Protein AF-A0A3S1CWE9-F1 (afdb_monomer_lite)

Sequence (110 aa):
VSGAIGQLQPVISPGYGFTAIIVAFLGRLNPLGIVAAGLVLALTYLGGEAVQSALGISDKVARVFQGMLLFFVLGCDTLIHYRIRVIGLALTKPEGAAKLEAAPKLKEAR

Secondary structure (DSSP, 8-state):
----TT---S-S-SSHHHHHHHHHHHTTT-HHHHHHHHHHHHHHHHHHHHHHHHHT--THHHHHHHHHHHHHHHHHHHHHHS------------TTGGGSS---------

pLDDT: mean 73.62, std 13.57, range [45.06, 92.31]

Foldseek 3Di:
DDDPPPPPVVCPDPCVVLVQVLLCLQQVNDPVSSVVSNVVSVVVLVVVVVVCVVVVHDPVVSVVVSVVSSVVSVVVVCVVPVPPPPPPPPPPDPPPDPPPPPPDDPDDDD

Radius of gyration: 31.88 Å; chains: 1; bounding box: 70×70×86 Å

Structure (mmCIF, N/CA/C/O backbone):
data_AF-A0A3S1CWE9-F1
#
_entry.id   AF-A0A3S1CWE9-F1
#
loop_
_atom_site.group_PDB
_atom_site.id
_atom_site.type_symbol
_atom_site.label_atom_id
_atom_site.label_alt_id
_atom_site.label_comp_id
_atom_site.label_asym_id
_atom_site.label_entity_id
_atom_site.label_seq_id
_atom_site.pdbx_PDB_ins_code
_atom_site.Cartn_x
_atom_site.Cartn_y
_atom_site.Cartn_z
_atom_site.occupancy
_atom_site.B_iso_or_equiv
_atom_site.auth_seq_id
_atom_site.auth_comp_id
_atom_site.auth_asym_id
_atom_site.auth_atom_id
_atom_site.pdbx_PDB_model_num
ATOM 1 N N . VAL A 1 1 ? 30.079 -23.255 -17.851 1.00 46.94 1 VAL A N 1
ATOM 2 C CA . VAL A 1 1 ? 30.514 -21.949 -17.303 1.00 46.94 1 VAL A CA 1
ATOM 3 C C . VAL A 1 1 ? 29.906 -21.791 -15.918 1.00 46.94 1 VAL A C 1
ATOM 5 O O . VAL A 1 1 ? 28.749 -22.136 -15.734 1.00 46.94 1 VAL A O 1
ATOM 8 N N . SER A 1 2 ? 30.740 -21.424 -14.950 1.00 45.06 2 SER A N 1
ATOM 9 C CA . SER A 1 2 ? 30.506 -21.480 -13.504 1.00 45.06 2 SER A CA 1
ATOM 10 C C . SER A 1 2 ? 29.316 -20.617 -13.060 1.00 45.06 2 SER A C 1
ATOM 12 O O . SER A 1 2 ? 29.413 -19.393 -13.053 1.00 45.06 2 SER A O 1
ATOM 14 N N . GLY A 1 3 ? 28.186 -21.236 -12.708 1.00 56.16 3 GLY A N 1
ATOM 15 C CA . GLY A 1 3 ? 27.138 -20.563 -11.941 1.00 56.16 3 GLY A CA 1
ATOM 16 C C . GLY A 1 3 ? 27.606 -20.470 -10.494 1.00 56.16 3 GLY A C 1
ATOM 17 O O . GLY A 1 3 ? 27.900 -21.498 -9.892 1.00 56.16 3 GLY A O 1
ATOM 18 N N . ALA A 1 4 ? 27.739 -19.259 -9.955 1.00 55.72 4 ALA A N 1
ATOM 19 C CA . ALA A 1 4 ? 28.199 -19.023 -8.590 1.00 55.72 4 ALA A CA 1
ATOM 20 C C . ALA A 1 4 ? 27.189 -19.568 -7.562 1.00 55.72 4 ALA A C 1
ATOM 22 O O . ALA A 1 4 ? 26.319 -18.857 -7.063 1.00 55.72 4 ALA A O 1
ATOM 23 N N . ILE A 1 5 ? 27.319 -20.854 -7.248 1.00 56.72 5 ILE A N 1
ATOM 24 C CA . ILE A 1 5 ? 26.701 -21.516 -6.103 1.00 56.72 5 ILE A CA 1
ATOM 25 C C . ILE A 1 5 ? 27.365 -20.912 -4.857 1.00 56.72 5 ILE A C 1
ATOM 27 O O . ILE A 1 5 ? 28.540 -21.167 -4.607 1.00 56.72 5 ILE A O 1
ATOM 31 N N . GLY A 1 6 ? 26.652 -20.060 -4.114 1.00 53.38 6 GLY A N 1
ATOM 32 C CA . GLY A 1 6 ? 27.146 -19.510 -2.840 1.00 53.38 6 GLY A CA 1
ATOM 33 C C . GLY A 1 6 ? 26.954 -18.011 -2.610 1.00 53.38 6 GLY A C 1
ATOM 34 O O . GLY A 1 6 ? 27.235 -17.537 -1.513 1.00 53.38 6 GLY A O 1
ATOM 35 N N . GLN A 1 7 ? 26.434 -17.245 -3.572 1.00 56.66 7 GLN A N 1
ATOM 36 C CA . GLN A 1 7 ? 25.875 -15.935 -3.240 1.00 56.66 7 GLN A CA 1
ATOM 37 C C . GLN A 1 7 ? 24.456 -16.164 -2.718 1.00 56.66 7 GLN A C 1
ATOM 39 O O . GLN A 1 7 ? 23.504 -16.224 -3.493 1.00 56.66 7 GLN A O 1
ATOM 44 N N . LEU A 1 8 ? 24.310 -16.302 -1.395 1.00 56.22 8 LEU A N 1
ATOM 45 C CA . LEU A 1 8 ? 23.090 -15.843 -0.733 1.00 56.22 8 LEU A CA 1
ATOM 46 C C . LEU A 1 8 ? 22.892 -14.423 -1.250 1.00 56.22 8 LEU A C 1
ATOM 48 O O . LEU A 1 8 ? 23.633 -13.539 -0.837 1.00 56.22 8 LEU A O 1
ATOM 52 N N . GLN A 1 9 ? 21.995 -14.211 -2.213 1.00 56.44 9 GLN A N 1
ATOM 53 C CA . GLN A 1 9 ? 21.577 -12.868 -2.581 1.00 56.44 9 GLN A CA 1
ATOM 54 C C . GLN A 1 9 ? 20.990 -12.311 -1.276 1.00 56.44 9 GLN A C 1
ATOM 56 O O . GLN A 1 9 ? 19.919 -12.766 -0.872 1.00 56.44 9 GLN A O 1
ATOM 61 N N . PRO A 1 10 ? 21.698 -11.435 -0.529 1.00 59.69 10 PRO A N 1
ATOM 62 C CA . PRO A 1 10 ? 21.375 -11.180 0.881 1.00 59.69 10 PRO A CA 1
ATOM 63 C C . PRO A 1 10 ? 20.051 -10.424 1.042 1.00 59.69 10 PRO A C 1
ATOM 65 O O . PRO A 1 10 ? 19.590 -10.162 2.148 1.00 59.69 10 PRO A O 1
ATOM 68 N N . VAL A 1 11 ? 19.442 -10.046 -0.078 1.00 58.81 11 VAL A N 1
ATOM 69 C CA . VAL A 1 11 ? 18.161 -9.374 -0.179 1.00 58.81 11 VAL A CA 1
ATOM 70 C C . VAL A 1 11 ? 17.129 -10.412 -0.605 1.00 58.81 11 VAL A C 1
ATOM 72 O O . VAL A 1 11 ? 16.839 -10.598 -1.780 1.00 58.81 11 VAL A O 1
ATOM 75 N N . ILE A 1 12 ? 16.546 -11.083 0.387 1.00 61.59 12 ILE A N 1
ATOM 76 C CA . ILE A 1 12 ? 15.380 -11.964 0.206 1.00 61.59 12 ILE A CA 1
ATOM 77 C C . ILE A 1 12 ? 14.128 -11.169 -0.214 1.00 61.59 12 ILE A C 1
ATOM 79 O O . ILE A 1 12 ? 13.130 -11.740 -0.644 1.00 61.59 12 ILE A O 1
ATOM 83 N N . SER A 1 13 ? 14.150 -9.834 -0.139 1.00 58.28 13 SER A N 1
ATOM 84 C CA . SER A 1 13 ? 13.044 -8.995 -0.607 1.00 58.28 13 SER A CA 1
ATOM 85 C C . SER A 1 13 ? 13.507 -7.574 -0.932 1.00 58.28 13 SER A C 1
ATOM 87 O O . SER A 1 13 ? 13.657 -6.767 -0.013 1.00 58.28 13 SER A O 1
ATOM 89 N N . PRO A 1 14 ? 13.699 -7.214 -2.214 1.00 65.31 14 PRO A N 1
ATOM 90 C CA . PRO A 1 14 ? 14.010 -5.847 -2.626 1.00 65.31 14 PRO A CA 1
ATOM 91 C C . PRO A 1 14 ? 12.758 -4.948 -2.546 1.00 65.31 14 PRO A C 1
ATOM 93 O O . PRO A 1 14 ? 12.309 -4.399 -3.541 1.00 65.31 14 PRO A O 1
ATOM 96 N N . GLY A 1 15 ? 12.165 -4.805 -1.354 1.00 72.06 15 GLY A N 1
ATOM 97 C CA . GLY A 1 15 ? 11.032 -3.900 -1.102 1.00 72.06 15 GLY A CA 1
ATOM 98 C C . GLY A 1 15 ? 9.655 -4.556 -0.941 1.00 72.06 15 GLY A C 1
ATOM 99 O O . GLY A 1 15 ? 8.730 -3.876 -0.506 1.00 72.06 15 GLY A O 1
ATOM 100 N N . TYR A 1 16 ? 9.512 -5.869 -1.169 1.00 79.56 16 TYR A N 1
ATOM 101 C CA . TYR A 1 16 ? 8.225 -6.573 -0.999 1.00 79.56 16 TYR A CA 1
ATOM 102 C C . TYR A 1 16 ? 7.637 -6.468 0.416 1.00 79.56 16 TYR A C 1
ATOM 104 O O . TYR A 1 16 ? 6.419 -6.405 0.568 1.00 79.56 16 TYR A O 1
ATOM 112 N N . GLY A 1 17 ? 8.482 -6.391 1.452 1.00 83.44 17 GLY A N 1
ATOM 113 C CA . GLY A 1 17 ? 8.026 -6.219 2.835 1.00 83.44 17 GLY A CA 1
ATOM 114 C C . GLY A 1 17 ? 7.275 -4.903 3.061 1.00 83.44 17 GLY A C 1
ATOM 115 O O . GLY A 1 17 ? 6.264 -4.886 3.753 1.00 83.44 17 GLY A O 1
ATOM 116 N N . PHE A 1 18 ? 7.710 -3.812 2.422 1.00 82.88 18 PHE A N 1
ATOM 117 C CA . PHE A 1 18 ? 7.021 -2.524 2.520 1.00 82.88 18 PHE A CA 1
ATOM 118 C C . PHE A 1 18 ? 5.649 -2.573 1.837 1.00 82.88 18 PHE A C 1
ATOM 120 O O . PHE A 1 18 ? 4.646 -2.155 2.413 1.00 82.88 18 PHE A O 1
ATOM 127 N N . THR A 1 19 ? 5.588 -3.180 0.650 1.00 86.88 19 THR A N 1
ATOM 128 C CA . THR A 1 19 ? 4.333 -3.455 -0.060 1.00 86.88 19 THR A CA 1
ATOM 129 C C . THR A 1 19 ? 3.365 -4.272 0.798 1.00 86.88 19 THR A C 1
ATOM 131 O O . THR A 1 19 ? 2.181 -3.950 0.873 1.00 86.88 19 THR A O 1
ATOM 134 N N . ALA A 1 20 ? 3.866 -5.308 1.479 1.00 88.12 20 ALA A N 1
ATOM 135 C CA . ALA A 1 20 ? 3.055 -6.202 2.301 1.00 88.12 20 ALA A CA 1
ATOM 136 C C . ALA A 1 20 ? 2.383 -5.482 3.480 1.00 88.12 20 ALA A C 1
ATOM 138 O O . ALA A 1 20 ? 1.238 -5.791 3.804 1.00 88.12 20 ALA A O 1
ATOM 139 N N . ILE A 1 21 ? 3.047 -4.485 4.077 1.00 88.06 21 ILE A N 1
ATOM 140 C CA . ILE A 1 21 ? 2.467 -3.658 5.147 1.00 88.06 21 ILE A CA 1
ATOM 141 C C . ILE A 1 21 ? 1.230 -2.907 4.631 1.00 88.06 21 ILE A C 1
ATOM 143 O O . ILE A 1 21 ? 0.192 -2.907 5.292 1.00 88.06 21 ILE A O 1
ATOM 147 N N . ILE A 1 22 ? 1.306 -2.324 3.429 1.00 87.50 22 ILE A N 1
ATOM 148 C CA . ILE A 1 22 ? 0.183 -1.601 2.806 1.00 87.50 22 ILE A CA 1
ATOM 149 C C . ILE A 1 22 ? -1.010 -2.537 2.598 1.00 87.50 22 ILE A C 1
ATOM 151 O O . ILE A 1 22 ? -2.129 -2.209 2.990 1.00 87.50 22 ILE A O 1
ATOM 155 N N . VAL A 1 23 ? -0.769 -3.717 2.016 1.00 89.06 23 VAL A N 1
ATOM 156 C CA . VAL A 1 23 ? -1.823 -4.714 1.766 1.00 89.06 23 VAL A CA 1
ATOM 157 C C . VAL A 1 23 ? -2.455 -5.192 3.074 1.00 89.06 23 VAL A C 1
ATOM 159 O O . VAL A 1 23 ? -3.674 -5.345 3.140 1.00 89.06 23 VAL A O 1
ATOM 162 N N . ALA A 1 24 ? -1.656 -5.405 4.122 1.00 88.56 24 ALA A N 1
ATOM 163 C CA . ALA A 1 24 ? -2.145 -5.861 5.420 1.00 88.56 24 ALA A CA 1
ATOM 164 C C . ALA A 1 24 ? -3.094 -4.845 6.077 1.00 88.56 24 ALA A C 1
ATOM 166 O O . ALA A 1 24 ? -4.155 -5.236 6.574 1.00 88.56 24 ALA A O 1
ATOM 167 N N . PHE A 1 25 ? -2.748 -3.552 6.034 1.00 85.38 25 PHE A N 1
ATOM 168 C CA . PHE A 1 25 ? -3.618 -2.481 6.528 1.00 85.38 25 PHE A CA 1
ATOM 169 C C . PHE A 1 25 ? -4.882 -2.340 5.679 1.00 85.38 25 PHE A C 1
ATOM 171 O O . PHE A 1 25 ? -5.986 -2.314 6.219 1.00 85.38 25 PHE A O 1
ATOM 178 N N . LEU A 1 26 ? -4.743 -2.345 4.352 1.00 84.25 26 LEU A N 1
ATOM 179 C CA . LEU A 1 26 ? -5.878 -2.228 3.437 1.00 84.25 26 LEU A CA 1
ATOM 180 C C . LEU A 1 26 ? -6.859 -3.413 3.558 1.00 84.25 26 LEU A C 1
ATOM 182 O O . LEU A 1 26 ? -8.071 -3.237 3.464 1.00 84.25 26 LEU A O 1
ATOM 186 N N . GLY A 1 27 ? -6.349 -4.622 3.811 1.00 84.25 27 GLY A N 1
ATOM 187 C CA . GLY A 1 27 ? -7.138 -5.844 3.985 1.00 84.25 27 GLY A CA 1
ATOM 188 C C . GLY A 1 27 ? -7.765 -6.034 5.374 1.00 84.25 27 GLY A C 1
ATOM 189 O O . GLY A 1 27 ? -8.495 -7.009 5.568 1.00 84.25 27 GLY A O 1
ATOM 190 N N . ARG A 1 28 ? -7.500 -5.141 6.343 1.00 82.25 28 ARG A N 1
ATOM 191 C CA . ARG A 1 28 ? -8.007 -5.199 7.734 1.00 82.25 28 ARG A CA 1
ATOM 192 C C . ARG A 1 28 ? -7.829 -6.569 8.420 1.00 82.25 28 ARG A C 1
ATOM 194 O O . ARG A 1 28 ? -8.749 -7.059 9.070 1.00 82.25 28 ARG A O 1
ATOM 201 N N . LEU A 1 29 ? -6.668 -7.212 8.247 1.00 78.88 29 LEU A N 1
ATOM 202 C CA . LEU A 1 29 ? -6.347 -8.567 8.751 1.00 78.88 29 LEU A CA 1
ATOM 203 C C . LEU A 1 29 ? -7.268 -9.716 8.273 1.00 78.88 29 LEU A C 1
ATOM 205 O O . LEU A 1 29 ? -7.135 -10.842 8.752 1.00 78.88 29 LEU A O 1
ATOM 209 N N . ASN A 1 30 ? -8.174 -9.491 7.318 1.00 83.19 30 ASN A N 1
ATOM 210 C CA . ASN A 1 30 ? -9.020 -10.556 6.782 1.00 83.19 30 ASN A CA 1
ATOM 211 C C . ASN A 1 30 ? -8.365 -11.180 5.533 1.00 83.19 30 ASN A C 1
ATOM 213 O O . ASN A 1 30 ? -8.068 -10.438 4.592 1.00 83.19 30 ASN A O 1
ATOM 217 N N . PRO A 1 31 ? -8.170 -12.513 5.459 1.00 84.38 31 PRO A N 1
ATOM 218 C CA . PRO A 1 31 ? -7.509 -13.157 4.320 1.00 84.38 31 PRO A CA 1
ATOM 219 C C . PRO A 1 31 ? -8.188 -12.860 2.978 1.00 84.38 31 PRO A C 1
ATOM 221 O O . PRO A 1 31 ? -7.498 -12.623 1.990 1.00 84.38 31 PRO A O 1
ATOM 224 N N . LEU A 1 32 ? -9.524 -12.789 2.932 1.00 88.44 32 LEU A N 1
ATOM 225 C CA . LEU A 1 32 ? -10.242 -12.457 1.695 1.00 88.44 32 LEU A CA 1
ATOM 226 C C . LEU A 1 32 ? -9.990 -10.999 1.267 1.00 88.44 32 LEU A C 1
ATOM 228 O O . LEU A 1 32 ? -9.825 -10.703 0.085 1.00 88.44 32 LEU A O 1
ATOM 232 N N . GLY A 1 33 ? -9.922 -10.095 2.250 1.00 86.12 33 GLY A N 1
ATOM 233 C CA . GLY A 1 33 ? -9.622 -8.680 2.041 1.00 86.12 33 GLY A CA 1
ATOM 234 C C . GLY A 1 33 ? -8.188 -8.454 1.567 1.00 86.12 33 GLY A C 1
ATOM 235 O O . GLY A 1 33 ? -7.971 -7.641 0.678 1.00 86.12 33 GLY A O 1
ATOM 236 N N . ILE A 1 34 ? -7.226 -9.215 2.097 1.00 90.00 34 ILE A N 1
ATOM 237 C CA . ILE A 1 34 ? -5.810 -9.176 1.699 1.00 90.00 34 ILE A CA 1
ATOM 238 C C . ILE A 1 34 ? -5.639 -9.543 0.222 1.00 90.00 34 ILE A C 1
ATOM 240 O O . ILE A 1 34 ? -4.878 -8.879 -0.478 1.00 90.00 34 ILE A O 1
ATOM 244 N N . VAL A 1 35 ? -6.360 -10.552 -0.279 1.00 92.00 35 VAL A N 1
ATOM 245 C CA . VAL A 1 35 ? -6.287 -10.943 -1.699 1.00 92.00 35 VAL A CA 1
ATOM 246 C C . VAL A 1 35 ? -6.802 -9.822 -2.603 1.00 92.00 35 VAL A C 1
ATOM 248 O O . VAL A 1 35 ? -6.124 -9.439 -3.556 1.00 92.00 35 VAL A O 1
ATOM 251 N N . ALA A 1 36 ? -7.967 -9.250 -2.285 1.00 90.69 36 ALA A N 1
ATOM 252 C CA . ALA A 1 36 ? -8.530 -8.138 -3.050 1.00 90.69 36 ALA A CA 1
ATOM 253 C C . ALA A 1 36 ? -7.637 -6.884 -2.987 1.00 90.69 36 ALA A C 1
ATOM 255 O O . ALA A 1 36 ? -7.343 -6.275 -4.015 1.00 90.69 36 ALA A O 1
ATOM 256 N N . ALA A 1 37 ? -7.153 -6.534 -1.793 1.00 89.25 37 ALA A N 1
ATOM 257 C CA . ALA A 1 37 ? -6.231 -5.426 -1.565 1.00 89.25 37 ALA A CA 1
ATOM 258 C C . ALA A 1 37 ? -4.912 -5.608 -2.331 1.00 89.25 37 ALA A C 1
ATOM 260 O O . ALA A 1 37 ? -4.419 -4.663 -2.945 1.00 89.25 37 ALA A O 1
ATOM 261 N N . GLY A 1 38 ? -4.363 -6.825 -2.339 1.00 90.94 38 GLY A N 1
ATOM 262 C CA . GLY A 1 38 ? -3.154 -7.170 -3.081 1.00 90.94 38 GLY A CA 1
ATOM 263 C C . GLY A 1 38 ? -3.336 -7.013 -4.588 1.00 90.94 38 GLY A C 1
ATOM 264 O O . GLY A 1 38 ? -2.450 -6.482 -5.248 1.00 90.94 38 GLY A O 1
ATOM 265 N N . LEU A 1 39 ? -4.502 -7.388 -5.121 1.00 92.31 39 LEU A N 1
ATOM 266 C CA . LEU A 1 39 ? -4.851 -7.193 -6.531 1.00 92.31 39 LEU A CA 1
ATOM 267 C C . LEU A 1 39 ? -4.901 -5.708 -6.913 1.00 92.31 39 LEU A C 1
ATOM 269 O O . LEU A 1 39 ? -4.260 -5.294 -7.878 1.00 92.31 39 LEU A O 1
ATOM 273 N N . VAL A 1 40 ? -5.619 -4.894 -6.136 1.00 89.50 40 VAL A N 1
ATOM 274 C CA . VAL A 1 40 ? -5.722 -3.444 -6.375 1.00 89.50 40 VAL A CA 1
ATOM 275 C C . VAL A 1 40 ? -4.349 -2.774 -6.287 1.00 89.50 40 VAL A C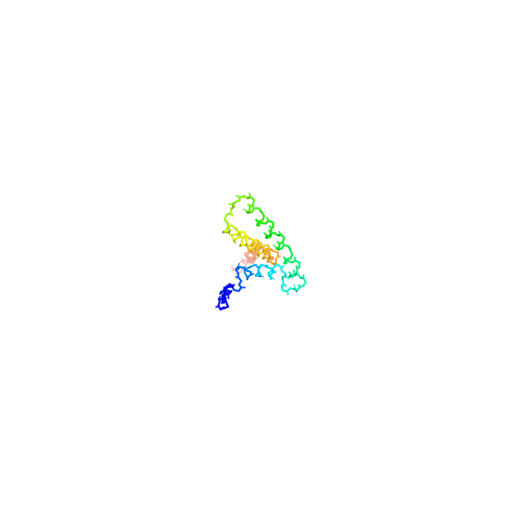 1
ATOM 277 O O . VAL A 1 40 ? -3.999 -1.943 -7.132 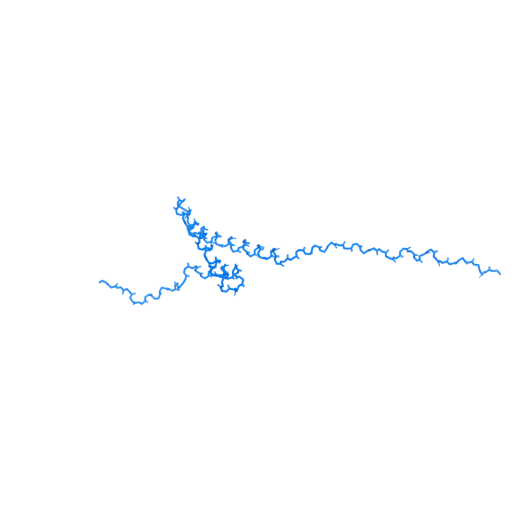1.00 89.50 40 VAL A O 1
ATOM 280 N N . LEU A 1 41 ? -3.547 -3.161 -5.293 1.00 89.69 41 LEU A N 1
ATOM 281 C CA . LEU A 1 41 ? -2.210 -2.614 -5.108 1.00 89.69 41 LEU A CA 1
ATOM 282 C C . LEU A 1 41 ? -1.264 -3.044 -6.236 1.00 89.69 41 LEU A C 1
ATOM 284 O O . LEU A 1 41 ? -0.516 -2.209 -6.731 1.00 89.69 41 LEU A O 1
ATOM 288 N N . ALA A 1 42 ? -1.324 -4.302 -6.683 1.00 89.12 42 ALA A N 1
ATOM 289 C CA . ALA A 1 42 ? -0.515 -4.806 -7.793 1.00 89.12 42 ALA A CA 1
ATOM 290 C C . ALA A 1 42 ? -0.834 -4.082 -9.108 1.00 89.12 42 ALA A C 1
ATOM 292 O O . ALA A 1 42 ? 0.084 -3.685 -9.821 1.00 89.12 42 ALA A O 1
ATOM 293 N N . LEU A 1 43 ? -2.119 -3.844 -9.397 1.00 89.94 43 LEU A N 1
ATOM 294 C CA . LEU A 1 43 ? -2.541 -3.071 -10.569 1.00 89.94 43 LEU A CA 1
ATOM 295 C C . LEU A 1 43 ? -2.032 -1.629 -10.507 1.00 89.94 43 LEU A C 1
ATOM 297 O O . LEU A 1 43 ? -1.497 -1.116 -11.487 1.00 89.94 43 LEU A O 1
ATOM 301 N N . THR A 1 44 ? -2.152 -0.990 -9.343 1.00 87.25 44 THR A N 1
ATOM 302 C CA . THR A 1 44 ? -1.654 0.377 -9.144 1.00 87.25 44 THR A CA 1
ATOM 303 C C . THR A 1 44 ? -0.133 0.447 -9.269 1.00 87.25 44 THR A C 1
ATOM 305 O O . THR A 1 44 ? 0.392 1.374 -9.879 1.00 87.25 44 THR A O 1
ATOM 308 N N . TYR A 1 45 ? 0.578 -0.538 -8.719 1.00 85.00 45 TYR A N 1
ATOM 309 C CA . TYR A 1 45 ? 2.034 -0.609 -8.768 1.00 85.00 45 TYR A CA 1
ATOM 310 C C . TYR A 1 45 ? 2.537 -0.802 -10.200 1.00 85.00 45 TYR A C 1
ATOM 312 O O . TYR A 1 45 ? 3.345 -0.004 -10.664 1.00 85.00 45 TYR A O 1
ATOM 320 N N . LEU A 1 46 ? 1.987 -1.778 -10.930 1.00 86.25 46 LEU A N 1
ATOM 321 C CA . LEU A 1 46 ? 2.364 -2.042 -12.318 1.00 86.25 46 LEU A CA 1
ATOM 322 C C . LEU A 1 46 ? 2.004 -0.866 -13.238 1.00 86.25 46 LEU A C 1
ATOM 324 O O . LEU A 1 46 ? 2.786 -0.503 -14.114 1.00 86.25 46 LEU A O 1
ATOM 328 N N . GLY A 1 47 ? 0.854 -0.221 -13.009 1.00 86.06 47 GLY A N 1
ATOM 329 C CA . GLY A 1 47 ? 0.487 1.017 -13.697 1.00 86.06 47 GLY A CA 1
ATOM 330 C C . GLY A 1 47 ? 1.461 2.162 -13.399 1.00 86.06 47 GLY A C 1
ATOM 331 O O . GLY A 1 47 ? 1.866 2.884 -14.306 1.00 86.06 47 GLY A O 1
ATOM 332 N N . GLY A 1 48 ? 1.894 2.297 -12.144 1.00 84.12 48 GLY A N 1
ATOM 333 C CA . GLY A 1 48 ? 2.894 3.279 -11.731 1.00 84.12 48 GLY A CA 1
ATOM 334 C C . GLY A 1 48 ? 4.275 3.020 -12.337 1.00 84.12 48 GLY A C 1
ATOM 335 O O . GLY A 1 48 ? 4.929 3.959 -12.781 1.00 84.12 48 GLY A O 1
ATOM 336 N N . GLU A 1 49 ? 4.737 1.770 -12.387 1.00 81.44 49 GLU A N 1
ATOM 337 C CA . GLU A 1 49 ? 5.991 1.390 -13.057 1.00 81.44 49 GLU A CA 1
ATOM 338 C C . GLU A 1 49 ? 5.922 1.623 -14.570 1.00 81.44 49 GLU A C 1
ATOM 340 O O . GLU A 1 49 ? 6.860 2.170 -15.149 1.00 81.44 49 GLU A O 1
ATOM 345 N N . ALA A 1 50 ? 4.790 1.309 -15.207 1.00 83.06 50 ALA A N 1
ATOM 346 C CA . ALA A 1 50 ? 4.580 1.585 -16.625 1.00 83.06 50 ALA A CA 1
ATOM 347 C C . ALA A 1 50 ? 4.695 3.089 -16.929 1.00 83.06 50 ALA A C 1
ATOM 349 O O . ALA A 1 50 ? 5.403 3.477 -17.857 1.00 83.06 50 ALA A O 1
ATOM 350 N N . VAL A 1 51 ? 4.088 3.946 -16.103 1.00 82.56 51 VAL A N 1
ATOM 351 C CA . VAL A 1 51 ? 4.197 5.410 -16.227 1.00 82.56 51 VAL A CA 1
ATOM 352 C C . VAL A 1 51 ? 5.635 5.887 -16.003 1.00 82.56 51 VAL A C 1
ATOM 354 O O . VAL A 1 51 ? 6.135 6.711 -16.767 1.00 82.56 51 VAL A O 1
ATOM 357 N N . GLN A 1 52 ? 6.330 5.347 -15.001 1.00 78.50 52 GLN A N 1
ATOM 358 C CA . GLN A 1 52 ? 7.725 5.704 -14.722 1.00 78.50 52 GLN A CA 1
ATOM 359 C C . GLN A 1 52 ? 8.665 5.312 -15.866 1.00 78.50 52 GLN A C 1
ATOM 361 O O . GLN A 1 52 ? 9.511 6.117 -16.252 1.00 78.50 52 GLN A O 1
ATOM 366 N N . SER A 1 53 ? 8.474 4.124 -16.448 1.00 80.00 53 SER A N 1
ATOM 367 C CA . SER A 1 53 ? 9.250 3.644 -17.596 1.00 80.00 53 SER A CA 1
ATOM 368 C C . SER A 1 53 ? 8.977 4.453 -18.868 1.00 80.00 53 SER A C 1
ATOM 370 O O . SER A 1 53 ? 9.913 4.779 -19.594 1.00 80.00 53 SER A O 1
ATOM 372 N N . ALA A 1 54 ? 7.724 4.861 -19.101 1.00 82.06 54 ALA A N 1
ATOM 373 C CA . ALA A 1 54 ? 7.339 5.673 -20.253 1.00 82.06 54 ALA A CA 1
ATOM 374 C C . ALA A 1 54 ? 7.888 7.109 -20.185 1.00 82.06 54 ALA A C 1
ATOM 376 O O . ALA A 1 54 ? 8.223 7.691 -21.213 1.00 82.06 54 ALA A O 1
ATOM 377 N N . LEU A 1 55 ? 7.993 7.680 -18.980 1.00 81.75 55 LEU A N 1
ATOM 378 C CA . LEU A 1 55 ? 8.525 9.028 -18.743 1.00 81.75 55 LEU A CA 1
ATOM 379 C C . LEU A 1 55 ? 10.039 9.046 -18.453 1.00 81.75 55 LEU A C 1
ATOM 381 O O . LEU A 1 55 ? 10.611 10.122 -18.288 1.00 81.75 55 LEU A O 1
ATOM 385 N N . GLY A 1 56 ? 10.695 7.882 -18.377 1.00 77.94 56 GLY A N 1
ATOM 386 C CA . GLY A 1 56 ? 12.130 7.764 -18.093 1.00 77.94 56 GLY A CA 1
ATOM 387 C C . GLY A 1 56 ? 12.536 8.228 -16.687 1.00 77.94 56 GLY A C 1
ATOM 388 O O . GLY A 1 56 ? 13.642 8.735 -16.497 1.00 77.94 56 GLY A O 1
ATOM 389 N N . ILE A 1 57 ? 11.643 8.107 -15.702 1.00 77.94 57 ILE A N 1
ATOM 390 C CA . ILE A 1 57 ? 11.845 8.613 -14.337 1.00 77.94 57 ILE A CA 1
ATOM 391 C C . ILE A 1 57 ? 12.519 7.540 -13.466 1.00 77.94 57 ILE A C 1
ATOM 393 O O . ILE A 1 57 ? 12.236 6.354 -13.590 1.00 77.94 57 ILE A O 1
ATOM 397 N N . SER A 1 58 ? 13.411 7.962 -12.563 1.00 77.88 58 SER A N 1
ATOM 398 C CA . SER A 1 58 ? 14.155 7.074 -11.654 1.00 77.88 58 SER A CA 1
ATOM 399 C C . SER A 1 58 ? 13.259 6.278 -10.692 1.00 77.88 58 SER A C 1
ATOM 401 O O . SER A 1 58 ? 12.326 6.829 -10.106 1.00 77.88 58 SER A O 1
ATOM 403 N N . ASP A 1 59 ? 13.666 5.038 -10.388 1.00 73.06 59 ASP A N 1
ATOM 404 C CA . ASP A 1 59 ? 13.024 4.099 -9.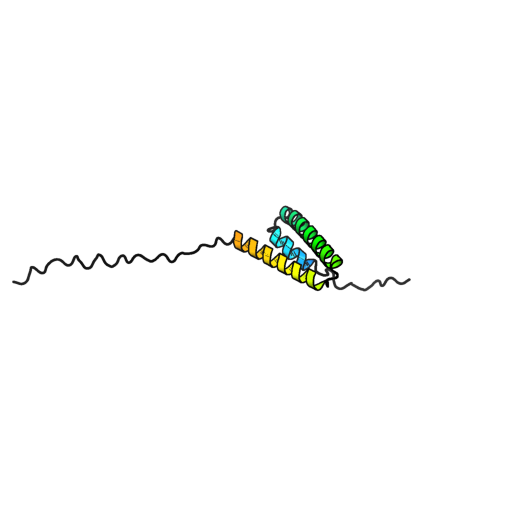446 1.00 73.06 59 ASP A CA 1
ATOM 405 C C . ASP A 1 59 ? 12.803 4.642 -8.026 1.00 73.06 59 ASP A C 1
ATOM 407 O O . ASP A 1 59 ? 12.032 4.094 -7.232 1.00 73.06 59 ASP A O 1
ATOM 411 N N . LYS A 1 60 ? 13.486 5.732 -7.655 1.00 81.06 60 LYS A N 1
ATOM 412 C CA . LYS A 1 60 ? 13.243 6.403 -6.371 1.00 81.06 60 LYS A CA 1
ATOM 413 C C . LYS A 1 60 ? 11.811 6.928 -6.274 1.00 81.06 60 LYS A C 1
ATOM 415 O O . LYS A 1 60 ? 11.246 6.928 -5.181 1.00 81.06 60 LYS A O 1
ATOM 420 N N . VAL A 1 61 ? 11.223 7.334 -7.398 1.00 80.00 61 VAL A N 1
ATOM 421 C CA . VAL A 1 61 ? 9.850 7.844 -7.454 1.00 80.00 61 VAL A CA 1
ATOM 422 C C . VAL A 1 61 ? 8.845 6.739 -7.139 1.00 80.00 61 VAL A C 1
ATOM 424 O O . VAL A 1 61 ? 7.904 6.999 -6.393 1.00 80.00 61 VAL A O 1
ATOM 427 N N . ALA A 1 62 ? 9.100 5.496 -7.561 1.00 77.75 62 ALA A N 1
ATOM 428 C CA . ALA A 1 62 ? 8.261 4.344 -7.232 1.00 77.75 62 ALA A CA 1
ATOM 429 C C . ALA A 1 62 ? 8.121 4.180 -5.718 1.00 77.75 62 ALA A C 1
ATOM 431 O O . ALA A 1 62 ? 7.014 4.042 -5.204 1.00 77.75 62 ALA A O 1
ATOM 432 N N . ARG A 1 63 ? 9.239 4.262 -4.983 1.00 79.31 63 ARG A N 1
ATOM 433 C CA . ARG A 1 63 ? 9.244 4.131 -3.516 1.00 79.31 63 ARG A CA 1
ATOM 434 C C . ARG A 1 63 ? 8.511 5.278 -2.827 1.00 79.31 63 ARG A C 1
ATOM 436 O O . ARG A 1 63 ? 7.791 5.043 -1.860 1.00 79.31 63 ARG A O 1
ATOM 443 N N . VAL A 1 64 ? 8.673 6.508 -3.319 1.00 85.56 64 VAL A N 1
ATOM 444 C CA . VAL A 1 64 ? 7.940 7.673 -2.794 1.00 85.56 64 VAL A CA 1
ATOM 445 C C . VAL A 1 64 ? 6.441 7.501 -3.022 1.00 85.56 64 VAL A C 1
ATOM 447 O O . VAL A 1 64 ? 5.662 7.676 -2.089 1.00 85.56 64 VAL A O 1
ATOM 450 N N . PHE A 1 65 ? 6.041 7.081 -4.223 1.00 83.50 65 PHE A N 1
ATOM 451 C CA . PHE A 1 65 ? 4.643 6.828 -4.561 1.00 83.50 65 PHE A CA 1
ATOM 452 C C . PHE A 1 65 ? 4.038 5.756 -3.656 1.00 83.50 65 PHE A C 1
ATOM 454 O O . PHE A 1 65 ? 2.951 5.933 -3.116 1.00 83.50 65 PHE A O 1
ATOM 461 N N . GLN A 1 66 ? 4.786 4.685 -3.404 1.00 85.88 66 GLN A N 1
ATOM 462 C CA . GLN A 1 66 ? 4.392 3.612 -2.502 1.00 85.88 66 GLN A CA 1
ATOM 463 C C . GLN A 1 66 ? 4.173 4.107 -1.059 1.00 85.88 66 GLN A C 1
ATOM 465 O O . GLN A 1 66 ? 3.209 3.709 -0.406 1.00 85.88 66 GLN A O 1
ATOM 470 N N . GLY A 1 67 ? 5.030 5.012 -0.571 1.00 88.00 67 GLY A N 1
ATOM 471 C CA . GLY A 1 67 ? 4.874 5.662 0.734 1.00 88.00 67 GLY A CA 1
ATOM 472 C C . GLY A 1 67 ? 3.692 6.626 0.807 1.00 88.00 67 GLY A C 1
ATOM 473 O O . GLY A 1 67 ? 2.964 6.632 1.798 1.00 88.00 67 GLY A O 1
ATOM 474 N N . MET A 1 68 ? 3.446 7.392 -0.257 1.00 88.75 68 MET A N 1
ATOM 475 C CA . MET A 1 68 ? 2.260 8.245 -0.362 1.00 88.75 68 MET A CA 1
ATOM 476 C C . MET A 1 68 ? 0.973 7.416 -0.359 1.00 88.75 68 MET A C 1
ATOM 478 O O . MET A 1 68 ? 0.001 7.799 0.287 1.00 88.75 68 MET A O 1
ATOM 482 N N . LEU A 1 69 ? 0.979 6.262 -1.029 1.00 87.19 69 LEU A N 1
ATOM 483 C CA . LEU A 1 69 ? -0.141 5.324 -1.064 1.00 87.19 69 LEU A CA 1
ATOM 484 C C . LEU A 1 69 ? -0.449 4.781 0.336 1.00 87.19 69 LEU A C 1
ATOM 486 O O . LEU A 1 69 ? -1.599 4.823 0.766 1.00 87.19 69 LEU A O 1
ATOM 490 N N . LEU A 1 70 ? 0.581 4.355 1.080 1.00 87.94 70 LEU A N 1
ATOM 491 C CA . LEU A 1 70 ? 0.447 3.964 2.487 1.00 87.94 70 LEU A CA 1
ATOM 492 C C . LEU A 1 70 ? -0.153 5.101 3.329 1.00 87.94 70 LEU A C 1
ATOM 494 O O . LEU A 1 70 ? -1.094 4.869 4.084 1.00 87.94 70 LEU A O 1
ATOM 498 N N . PHE A 1 71 ? 0.371 6.323 3.190 1.00 87.94 71 PHE A N 1
ATOM 499 C CA . PHE A 1 71 ? -0.103 7.488 3.937 1.00 87.94 71 PHE A CA 1
ATOM 500 C C . PHE A 1 71 ? -1.577 7.793 3.652 1.00 87.94 71 PHE A C 1
ATOM 502 O O . PHE A 1 71 ? -2.348 8.006 4.584 1.00 87.94 71 PHE A O 1
ATOM 509 N N . PHE A 1 72 ? -1.990 7.760 2.383 1.00 86.44 72 PHE A N 1
ATOM 510 C CA . PHE A 1 72 ? -3.387 7.947 1.996 1.00 86.44 72 PHE A CA 1
ATOM 511 C C . PHE A 1 72 ? -4.288 6.836 2.532 1.00 86.44 72 PHE A C 1
ATOM 513 O O . PHE A 1 72 ? -5.339 7.136 3.087 1.00 86.44 72 PHE A O 1
ATOM 520 N N . VAL A 1 73 ? -3.881 5.568 2.416 1.00 83.56 73 VAL A N 1
ATOM 521 C CA . VAL A 1 73 ? -4.668 4.430 2.915 1.00 83.56 73 VAL A CA 1
ATOM 522 C C . VAL A 1 73 ? -4.853 4.519 4.428 1.00 83.56 73 VAL A C 1
ATOM 524 O O . VAL A 1 73 ? -5.982 4.440 4.901 1.00 83.56 73 VAL A O 1
ATOM 527 N N . LEU A 1 74 ? -3.776 4.752 5.184 1.00 84.81 74 LEU A N 1
ATOM 528 C CA . LEU A 1 74 ? -3.845 4.934 6.637 1.00 84.81 74 LEU A CA 1
ATOM 529 C C . LEU A 1 74 ? -4.644 6.177 7.029 1.00 84.81 74 LEU A C 1
ATOM 531 O O . LEU A 1 74 ? -5.414 6.130 7.986 1.00 84.81 74 LEU A O 1
ATOM 535 N N . GLY A 1 75 ? -4.473 7.282 6.304 1.00 84.25 75 GLY A N 1
ATOM 536 C CA . GLY A 1 75 ? -5.209 8.520 6.532 1.00 84.25 75 GLY A CA 1
ATOM 537 C C . GLY A 1 75 ? -6.707 8.335 6.317 1.00 84.25 75 GLY A C 1
ATOM 538 O O . GLY A 1 75 ? -7.497 8.716 7.175 1.00 84.25 75 GLY A O 1
ATOM 539 N N . CYS A 1 76 ? -7.106 7.692 5.218 1.00 79.88 76 CYS A N 1
ATOM 540 C CA . CYS A 1 76 ? -8.497 7.350 4.943 1.00 79.88 76 CYS A CA 1
ATOM 541 C C . CYS A 1 76 ? -9.057 6.368 5.978 1.00 79.88 76 CYS A C 1
ATOM 543 O O . CYS A 1 76 ? -10.145 6.604 6.496 1.00 79.88 76 CYS A O 1
ATOM 545 N N . ASP A 1 77 ? -8.323 5.306 6.320 1.00 78.50 77 ASP A N 1
ATOM 546 C CA . ASP A 1 77 ? -8.764 4.320 7.313 1.00 78.50 77 ASP A CA 1
ATOM 547 C C . ASP A 1 77 ? -8.952 4.954 8.701 1.00 78.50 77 ASP A C 1
ATOM 549 O O . ASP A 1 77 ? -9.990 4.763 9.342 1.00 78.50 77 ASP A O 1
ATOM 553 N N . THR A 1 78 ? -8.008 5.810 9.107 1.00 75.12 78 THR A N 1
ATOM 554 C CA . THR A 1 78 ? -8.086 6.604 10.340 1.00 75.12 78 THR A CA 1
ATOM 555 C C . THR A 1 78 ? -9.261 7.571 10.291 1.00 75.12 78 THR A C 1
ATOM 557 O O . THR A 1 78 ? -10.026 7.632 11.240 1.00 75.12 78 THR A O 1
ATOM 560 N N . LEU A 1 79 ? -9.465 8.307 9.199 1.00 76.06 79 LEU A N 1
ATOM 561 C CA . LEU A 1 79 ? -10.542 9.296 9.095 1.00 76.06 79 LEU A CA 1
ATOM 562 C C . LEU A 1 79 ? -11.942 8.657 9.087 1.00 76.06 79 LEU A C 1
ATOM 564 O O . LEU A 1 79 ? -12.894 9.256 9.582 1.00 76.06 79 LEU A O 1
ATOM 568 N N . ILE A 1 80 ? -12.072 7.437 8.560 1.00 69.88 80 ILE A N 1
ATOM 569 C CA . ILE A 1 80 ? -13.335 6.686 8.535 1.00 69.88 80 ILE A CA 1
ATOM 570 C C . ILE A 1 80 ? -13.648 6.071 9.910 1.00 69.88 80 ILE A C 1
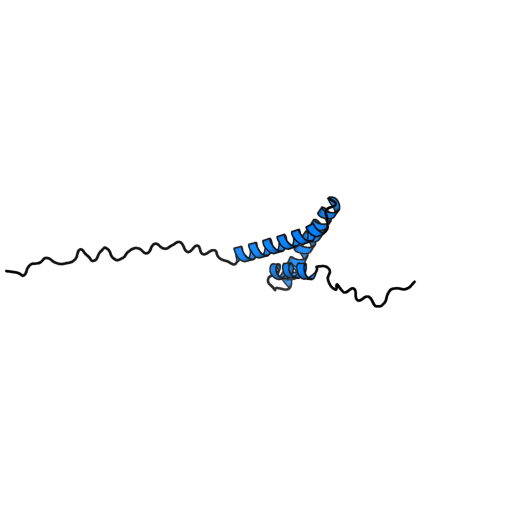ATOM 572 O O . ILE A 1 80 ? -14.793 6.141 10.363 1.00 69.88 80 ILE A O 1
ATOM 576 N N . HIS A 1 81 ? -12.660 5.477 10.590 1.00 66.69 81 HIS A N 1
ATOM 577 C CA . HIS A 1 81 ? -12.867 4.824 11.891 1.00 66.69 81 HIS A CA 1
ATOM 578 C C . HIS A 1 81 ? -12.838 5.804 13.069 1.00 66.69 81 HIS A C 1
ATOM 580 O O . HIS A 1 81 ? -13.542 5.612 14.065 1.00 66.69 81 HIS A O 1
ATOM 586 N N . TYR A 1 82 ? -12.067 6.884 12.964 1.00 66.88 82 TYR A N 1
ATOM 587 C CA . TYR A 1 82 ? -12.013 7.935 13.966 1.00 66.88 82 TYR A CA 1
ATOM 588 C C . TYR A 1 82 ? -13.207 8.866 13.758 1.00 66.88 82 TYR A C 1
ATOM 590 O O . TYR A 1 82 ? -13.134 9.863 13.042 1.00 66.88 82 TYR A O 1
ATOM 598 N N . ARG A 1 83 ? -14.349 8.533 14.380 1.00 57.94 83 ARG A N 1
ATOM 599 C CA . ARG A 1 83 ? -15.497 9.446 14.447 1.00 57.94 83 ARG A CA 1
ATOM 600 C C . ARG A 1 83 ? -15.027 10.753 15.065 1.00 57.94 83 ARG A C 1
ATOM 602 O O . ARG A 1 83 ? -14.860 10.821 16.281 1.00 57.94 83 ARG A O 1
ATOM 609 N N . ILE A 1 84 ? -14.839 11.773 14.227 1.00 60.69 84 ILE A N 1
ATOM 610 C CA . ILE A 1 84 ? -14.520 13.138 14.638 1.00 60.69 84 ILE A CA 1
ATOM 611 C C . ILE A 1 84 ? -15.690 13.631 15.495 1.00 60.69 84 ILE A C 1
ATOM 613 O O . ILE A 1 84 ? -16.662 14.206 15.008 1.00 60.69 84 ILE A O 1
ATOM 617 N N . ARG A 1 85 ? -15.642 13.341 16.797 1.00 59.31 85 ARG A N 1
ATOM 618 C CA . ARG A 1 85 ? -16.553 13.907 17.778 1.00 59.31 85 ARG A CA 1
ATOM 619 C C . ARG A 1 85 ? -16.020 15.304 18.037 1.00 59.31 85 ARG A C 1
ATOM 621 O O . ARG A 1 85 ? -15.167 15.498 18.895 1.00 59.31 85 ARG A O 1
ATOM 628 N N . VAL A 1 86 ? -16.498 16.265 17.249 1.00 61.12 86 VAL A N 1
ATOM 629 C CA . VAL A 1 86 ? -16.344 17.682 17.567 1.00 61.12 86 VAL A CA 1
ATOM 630 C C . VAL A 1 86 ? -17.093 17.874 18.881 1.00 61.12 86 VAL A C 1
ATOM 632 O O . VAL A 1 86 ? -18.320 17.957 18.901 1.00 61.12 86 VAL A O 1
ATOM 635 N N . ILE A 1 87 ? -16.376 17.818 20.003 1.00 62.22 87 ILE A N 1
ATOM 636 C CA . ILE A 1 87 ? -16.926 18.193 21.301 1.00 62.22 87 ILE A CA 1
ATOM 637 C C . ILE A 1 87 ? -17.057 19.709 21.217 1.00 62.22 87 ILE A C 1
ATOM 639 O O . ILE A 1 87 ? -16.146 20.451 21.571 1.00 62.22 87 ILE A O 1
ATOM 643 N N . GLY A 1 88 ? -18.167 20.159 20.626 1.00 54.53 88 GLY A N 1
ATOM 644 C CA . GLY A 1 88 ? -18.590 21.541 20.715 1.00 54.53 88 GLY A CA 1
ATOM 645 C C . GLY A 1 88 ? -18.601 21.878 22.192 1.00 54.53 88 GLY A C 1
ATOM 646 O O . GLY A 1 88 ? -19.242 21.171 22.970 1.00 54.53 88 GLY A O 1
ATOM 647 N N . LEU A 1 89 ? -17.806 22.880 22.558 1.00 61.94 89 LEU A N 1
ATOM 648 C CA . LEU A 1 89 ? -17.748 23.470 23.883 1.00 61.94 89 LEU A CA 1
ATOM 649 C C . LEU A 1 89 ? -19.189 23.752 24.309 1.00 61.94 89 LEU A C 1
ATOM 651 O O . LEU A 1 89 ? -19.783 24.750 23.904 1.00 61.94 89 LEU A O 1
ATOM 655 N N . ALA A 1 90 ? -19.778 22.817 25.051 1.00 58.88 90 ALA A N 1
ATOM 656 C CA . ALA A 1 90 ? -21.069 23.005 25.661 1.00 58.88 90 ALA A CA 1
ATOM 657 C C . ALA A 1 90 ? -20.846 24.139 26.652 1.00 58.88 90 ALA A C 1
ATOM 659 O O . ALA A 1 90 ? -20.235 23.945 27.701 1.00 58.88 90 ALA A O 1
ATOM 660 N N . LEU A 1 91 ? -21.240 25.346 26.248 1.00 65.94 91 LEU A N 1
ATOM 661 C CA . LEU A 1 91 ? -21.294 26.506 27.112 1.00 65.94 91 LEU A CA 1
ATOM 662 C C . LEU A 1 91 ? -22.183 26.105 28.281 1.00 65.94 91 LEU A C 1
ATOM 664 O O . LEU A 1 91 ? -23.406 26.041 28.148 1.00 65.94 91 LEU A O 1
ATOM 668 N N . THR A 1 92 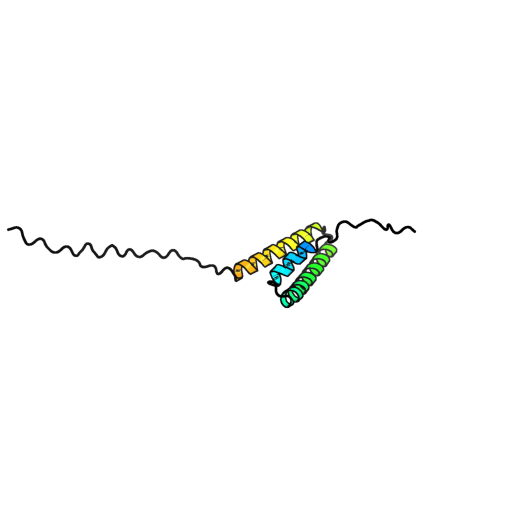? -21.548 25.752 29.397 1.00 59.78 92 THR A N 1
ATOM 669 C CA . THR A 1 92 ? -22.206 25.506 30.670 1.00 59.78 92 THR A CA 1
ATOM 670 C C . THR A 1 92 ? -23.078 26.717 30.950 1.00 59.78 92 THR A C 1
ATOM 672 O O . THR A 1 92 ? -22.586 27.806 31.245 1.00 59.78 92 THR A O 1
ATOM 675 N N . LYS A 1 93 ? -24.387 26.529 30.788 1.00 60.44 93 LYS A N 1
ATOM 676 C CA . LYS A 1 93 ? -25.401 27.503 31.163 1.00 60.44 93 LYS A CA 1
ATOM 677 C C . LYS A 1 93 ? -25.198 27.806 32.652 1.00 60.44 93 LYS A C 1
ATOM 679 O O . LYS A 1 93 ? -25.248 26.870 33.449 1.00 60.44 93 LYS A O 1
ATOM 684 N N . PRO A 1 94 ? -24.948 29.062 33.054 1.00 53.16 94 PRO A N 1
ATOM 685 C CA . PRO A 1 94 ? -24.775 29.380 34.460 1.00 53.16 94 PRO A CA 1
ATOM 686 C C . PRO A 1 94 ? -26.138 29.277 35.159 1.00 53.16 94 PRO A C 1
ATOM 688 O O . PRO A 1 94 ? -26.953 30.192 35.100 1.00 53.16 94 PRO A O 1
ATOM 691 N N . GLU A 1 95 ? -26.387 28.163 35.849 1.00 61.28 95 GLU A N 1
ATOM 692 C CA . GLU A 1 95 ? -27.530 27.946 36.759 1.00 61.28 95 GLU A CA 1
ATOM 693 C C . GLU A 1 95 ? -27.400 28.718 38.096 1.00 61.28 95 GLU A C 1
ATOM 695 O O . GLU A 1 95 ? -27.957 28.331 39.119 1.00 61.28 95 GLU A O 1
ATOM 700 N N . GLY A 1 96 ? -26.657 29.829 38.117 1.00 56.00 96 GLY A N 1
ATOM 701 C CA . GLY A 1 96 ? -26.339 30.566 39.346 1.00 56.00 96 GLY A CA 1
ATOM 702 C C . GLY A 1 96 ? -27.061 31.901 39.539 1.00 56.00 96 GLY A C 1
ATOM 703 O O . GLY A 1 96 ? -27.083 32.410 40.654 1.00 56.00 96 GLY A O 1
ATOM 704 N N . ALA A 1 97 ? -27.661 32.489 38.500 1.00 57.28 97 ALA A N 1
ATOM 705 C CA . ALA A 1 97 ? -28.141 33.875 38.586 1.00 57.28 97 ALA A CA 1
ATOM 706 C C . ALA A 1 97 ? -29.556 34.040 39.183 1.00 57.28 97 ALA A C 1
ATOM 708 O O . ALA A 1 97 ? -29.933 35.148 39.539 1.00 57.28 97 ALA A O 1
ATOM 709 N N . ALA A 1 98 ? -30.334 32.962 39.343 1.00 58.78 98 ALA A N 1
ATOM 710 C CA . ALA A 1 98 ? -31.746 33.047 39.751 1.00 58.78 98 ALA A CA 1
ATOM 711 C C . ALA A 1 98 ? -32.004 32.892 41.267 1.00 58.78 98 ALA A C 1
ATOM 713 O O . ALA A 1 98 ? -33.157 32.846 41.687 1.00 58.78 98 ALA A O 1
ATOM 714 N N . LYS A 1 99 ? -30.963 32.796 42.111 1.00 53.12 99 LYS A N 1
ATOM 715 C CA . LYS A 1 99 ? -31.123 32.641 43.575 1.00 53.12 99 LYS A CA 1
ATOM 716 C C . LYS A 1 99 ? -30.801 33.885 44.410 1.00 53.12 99 LYS A C 1
ATOM 718 O O . LYS A 1 99 ? -30.894 33.806 45.630 1.00 53.12 99 LYS A O 1
ATOM 723 N N . LEU A 1 100 ? -30.489 35.032 43.797 1.00 59.25 100 LEU A N 1
ATOM 724 C CA . LEU A 1 100 ? -30.259 36.279 44.547 1.00 59.25 100 LEU A CA 1
ATOM 725 C C . LEU A 1 100 ? -31.501 37.171 44.739 1.00 59.25 100 LEU A C 1
ATOM 727 O O . LEU A 1 100 ? -31.436 38.104 45.531 1.00 59.25 100 LEU A O 1
ATOM 731 N N . GLU A 1 101 ? -32.642 36.881 44.108 1.00 59.25 101 GLU A N 1
ATOM 732 C CA . GLU A 1 101 ? -33.854 37.721 44.234 1.00 59.25 101 GLU A CA 1
ATOM 733 C C . GLU A 1 101 ? -34.864 37.248 45.297 1.00 59.25 101 GLU A C 1
ATOM 735 O O . GLU A 1 101 ? -35.915 37.858 45.470 1.00 59.25 101 GLU A O 1
ATOM 740 N N . ALA A 1 102 ? -34.553 36.196 46.062 1.00 62.47 102 ALA A N 1
ATOM 741 C CA . ALA A 1 102 ? -35.459 35.641 47.074 1.00 62.47 102 ALA A CA 1
ATOM 742 C C . ALA A 1 102 ? -34.958 35.818 48.519 1.00 62.47 102 ALA A C 1
ATOM 744 O O . ALA A 1 102 ? -35.159 34.936 49.353 1.00 62.47 102 ALA A O 1
ATOM 745 N N . ALA A 1 103 ? -34.320 36.949 48.839 1.00 56.47 103 ALA A N 1
ATOM 746 C CA . ALA A 1 103 ? -34.154 37.367 50.231 1.00 56.47 103 ALA A CA 1
ATOM 747 C C . ALA A 1 103 ? -35.419 38.139 50.668 1.00 56.47 103 ALA A C 1
ATOM 749 O O . ALA A 1 103 ? -35.671 39.242 50.171 1.00 56.47 103 ALA A O 1
ATOM 750 N N . PRO A 1 104 ? -36.263 37.556 51.540 1.00 57.59 104 PRO A N 1
ATOM 751 C CA . PRO A 1 104 ? -37.527 38.146 51.941 1.00 57.59 104 PRO A CA 1
ATOM 752 C C . PRO A 1 104 ? -37.289 39.383 52.808 1.00 57.59 104 PRO A C 1
ATOM 754 O O . PRO A 1 104 ? -36.292 39.523 53.513 1.00 57.59 104 PRO A O 1
ATOM 757 N N . LYS A 1 105 ? -38.241 40.306 52.702 1.00 61.44 105 LYS A N 1
ATOM 758 C CA . LYS A 1 105 ? -38.219 41.644 53.279 1.00 61.44 105 LYS A CA 1
ATOM 759 C C . LYS A 1 105 ? -37.920 41.628 54.780 1.00 61.44 105 LYS A C 1
ATOM 761 O O . LYS A 1 105 ? -38.630 40.988 55.549 1.00 61.44 105 LYS A O 1
ATOM 766 N N . LEU A 1 106 ? -36.940 42.443 55.165 1.00 58.78 106 LEU A N 1
ATOM 767 C CA . LEU A 1 106 ? -36.668 42.908 56.522 1.00 58.78 106 LEU A CA 1
ATOM 768 C C . LEU A 1 106 ? -37.925 43.591 57.107 1.00 58.78 106 LEU A C 1
ATOM 770 O O . LEU A 1 106 ? -38.127 44.795 56.962 1.00 58.78 106 LEU A O 1
ATOM 774 N N . LYS A 1 107 ? -38.799 42.803 57.735 1.00 55.59 107 LYS A N 1
ATOM 775 C CA . LYS A 1 107 ? -39.862 43.240 58.645 1.00 55.59 107 LYS A CA 1
ATOM 776 C C . LYS A 1 107 ? -39.696 42.442 59.932 1.00 55.59 107 LYS A C 1
ATOM 778 O O . LYS A 1 107 ? -40.335 41.416 60.074 1.00 5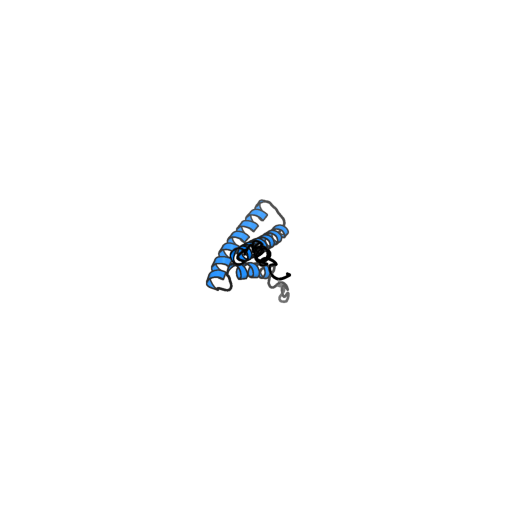5.59 107 LYS A O 1
ATOM 783 N N . GLU A 1 108 ? -38.809 42.900 60.808 1.00 60.31 108 GLU A N 1
ATOM 784 C CA . GLU A 1 108 ? -38.784 42.578 62.245 1.00 60.31 108 GLU A CA 1
ATOM 785 C C . GLU A 1 108 ? -37.620 43.345 62.886 1.00 60.31 108 GLU A C 1
ATOM 787 O O . GLU A 1 108 ? -36.560 42.811 63.189 1.00 60.31 108 GLU A O 1
ATOM 792 N N . ALA A 1 109 ? -37.790 44.660 63.002 1.00 52.94 109 ALA A N 1
ATOM 793 C CA . ALA A 1 109 ? -36.958 45.502 63.857 1.00 52.94 109 ALA A CA 1
ATOM 794 C C . ALA A 1 109 ? -37.735 46.776 64.212 1.00 52.94 109 ALA A C 1
ATOM 796 O O . ALA A 1 109 ? -37.376 47.879 63.794 1.00 52.94 109 ALA A O 1
ATOM 797 N N . ARG A 1 110 ? -38.853 46.617 64.926 1.00 48.28 110 ARG A N 1
ATOM 798 C CA . ARG A 1 110 ? -39.397 47.655 65.801 1.00 48.28 110 ARG A CA 1
ATOM 799 C C . ARG A 1 110 ? -40.290 47.045 66.865 1.00 48.28 110 ARG A C 1
ATOM 801 O O . ARG A 1 110 ? -41.065 46.140 66.493 1.00 48.28 110 ARG A O 1
#